Protein AF-A0A2W6E2W0-F1 (afdb_monomer_lite)

Structure (mmCIF, N/CA/C/O backbone):
data_AF-A0A2W6E2W0-F1
#
_entry.id   AF-A0A2W6E2W0-F1
#
loop_
_atom_site.group_PDB
_atom_site.id
_atom_site.type_symbol
_atom_site.label_atom_id
_atom_site.label_alt_id
_atom_site.label_comp_id
_atom_site.label_asym_id
_atom_site.label_entity_id
_atom_site.label_seq_id
_atom_site.pdbx_PDB_ins_code
_atom_site.Cartn_x
_atom_site.Cartn_y
_atom_site.Cartn_z
_atom_site.occupancy
_atom_site.B_iso_or_equiv
_atom_site.auth_seq_id
_atom_site.auth_comp_id
_atom_site.auth_asym_id
_atom_site.auth_atom_id
_atom_site.pdbx_PDB_model_num
ATOM 1 N N . MET A 1 1 ? -22.034 -3.670 -31.140 1.00 34.34 1 MET A N 1
ATOM 2 C CA . MET A 1 1 ? -21.123 -4.547 -30.373 1.00 34.34 1 MET A CA 1
ATOM 3 C C . MET A 1 1 ? -19.717 -3.999 -30.529 1.00 34.34 1 MET A C 1
ATOM 5 O O . MET A 1 1 ? -19.033 -4.323 -31.487 1.00 34.34 1 MET A O 1
ATOM 9 N N . THR A 1 2 ? -19.335 -3.063 -29.668 1.00 43.94 2 THR A N 1
ATOM 10 C CA . THR A 1 2 ? -18.014 -2.429 -29.678 1.00 43.94 2 THR A CA 1
ATOM 11 C C . THR A 1 2 ? -17.039 -3.358 -28.962 1.00 43.94 2 THR A C 1
ATOM 13 O O . THR A 1 2 ? -17.143 -3.563 -27.756 1.00 43.94 2 THR A O 1
ATOM 16 N N . SER A 1 3 ? -16.140 -3.979 -29.724 1.00 39.81 3 SER A N 1
ATOM 17 C CA . SER A 1 3 ? -15.031 -4.769 -29.188 1.00 39.81 3 SER A CA 1
ATOM 18 C C . SER A 1 3 ? -14.128 -3.851 -28.366 1.00 39.81 3 SER A C 1
ATOM 20 O O . SER A 1 3 ? -13.495 -2.956 -28.922 1.00 39.81 3 SER A O 1
ATOM 22 N N . ARG A 1 4 ? -14.086 -4.052 -27.047 1.00 46.56 4 ARG A N 1
ATOM 23 C CA . ARG A 1 4 ? -13.173 -3.347 -26.142 1.00 46.56 4 ARG A CA 1
ATOM 24 C C . ARG A 1 4 ? -11.736 -3.744 -26.501 1.00 46.56 4 ARG A C 1
ATOM 26 O O . ARG A 1 4 ? -11.443 -4.935 -26.577 1.00 46.56 4 ARG A O 1
ATOM 33 N N . ALA A 1 5 ? -10.868 -2.776 -26.799 1.00 52.22 5 ALA A N 1
ATOM 34 C CA . ALA A 1 5 ? -9.486 -3.056 -27.196 1.00 52.22 5 ALA A CA 1
ATOM 35 C C . ALA A 1 5 ? -8.720 -3.769 -26.054 1.00 52.22 5 ALA A C 1
ATOM 37 O O . ALA A 1 5 ? -9.003 -3.499 -24.884 1.00 52.22 5 ALA A O 1
ATOM 38 N N . PRO A 1 6 ? -7.732 -4.637 -26.349 1.00 51.31 6 PRO A N 1
ATOM 39 C CA . PRO A 1 6 ? -6.983 -5.389 -25.332 1.00 51.31 6 PRO A CA 1
ATOM 40 C C . PRO A 1 6 ? -6.359 -4.511 -24.236 1.00 51.31 6 PRO A C 1
ATOM 42 O O . PRO A 1 6 ? -6.295 -4.912 -23.077 1.00 51.31 6 PRO A O 1
ATOM 45 N N . THR A 1 7 ? -5.952 -3.288 -24.579 1.00 55.28 7 THR A N 1
ATOM 46 C CA . THR A 1 7 ? -5.357 -2.325 -23.642 1.00 55.28 7 THR A CA 1
ATOM 47 C C . THR A 1 7 ? -6.369 -1.739 -22.661 1.00 55.28 7 THR A C 1
ATOM 49 O O . THR A 1 7 ? -6.034 -1.527 -21.504 1.00 55.28 7 THR A O 1
ATOM 52 N N . ASP A 1 8 ? -7.617 -1.532 -23.080 1.00 58.97 8 ASP A N 1
ATOM 53 C CA . ASP A 1 8 ? -8.687 -1.053 -22.195 1.00 58.97 8 ASP A CA 1
ATOM 54 C C . ASP A 1 8 ? -9.107 -2.155 -21.199 1.00 58.97 8 ASP A C 1
ATOM 56 O O . ASP A 1 8 ? -9.420 -1.898 -20.037 1.00 58.97 8 ASP A O 1
ATOM 60 N N . VAL A 1 9 ? -9.008 -3.421 -21.615 1.00 64.56 9 VAL A N 1
ATOM 61 C CA . VAL A 1 9 ? -9.165 -4.568 -20.709 1.00 64.56 9 VAL A CA 1
ATOM 62 C C . VAL A 1 9 ? -8.002 -4.652 -19.716 1.00 64.56 9 VAL A C 1
ATOM 64 O O . VAL A 1 9 ? -8.241 -4.857 -18.531 1.00 64.56 9 VAL A O 1
ATOM 67 N N . ALA A 1 10 ? -6.758 -4.467 -20.166 1.00 52.50 10 ALA A N 1
ATOM 68 C CA . ALA A 1 10 ? -5.581 -4.494 -19.296 1.00 52.50 10 ALA A CA 1
ATOM 69 C C . ALA A 1 10 ? -5.562 -3.330 -18.292 1.00 52.50 10 ALA A C 1
ATOM 71 O O . ALA A 1 10 ? -5.254 -3.544 -17.122 1.00 52.50 10 ALA A O 1
ATOM 72 N N . ALA A 1 11 ? -5.942 -2.124 -18.724 1.00 58.97 11 ALA A N 1
ATOM 73 C CA . ALA A 1 11 ? -6.078 -0.963 -17.851 1.00 58.97 11 ALA A CA 1
ATOM 74 C C . ALA A 1 11 ? -7.135 -1.226 -16.775 1.00 58.97 11 ALA A C 1
ATOM 76 O O . ALA A 1 11 ? -6.812 -1.199 -15.593 1.00 58.97 11 ALA A O 1
ATOM 77 N N . ALA A 1 12 ? -8.353 -1.612 -17.165 1.00 66.50 12 ALA A N 1
ATOM 78 C CA . ALA A 1 12 ? -9.411 -1.934 -16.209 1.00 66.50 12 ALA A CA 1
ATOM 79 C C . ALA A 1 12 ? -9.056 -3.110 -15.285 1.00 66.50 12 ALA A C 1
ATOM 81 O O . ALA A 1 12 ? -9.444 -3.118 -14.119 1.00 66.50 12 ALA A O 1
ATOM 82 N N . ALA A 1 13 ? -8.300 -4.095 -15.777 1.00 57.34 13 ALA A N 1
ATOM 83 C CA . ALA A 1 13 ? -7.774 -5.175 -14.949 1.00 57.34 13 ALA A CA 1
ATOM 84 C C . ALA A 1 13 ? -6.744 -4.663 -13.931 1.00 57.34 13 ALA A C 1
ATOM 86 O O . ALA A 1 13 ? -6.775 -5.093 -12.781 1.00 57.34 13 ALA A O 1
ATOM 87 N N . GLY A 1 14 ? -5.873 -3.728 -14.319 1.00 64.06 14 GLY A N 1
ATOM 88 C CA . GLY A 1 14 ? -4.930 -3.063 -13.419 1.00 64.06 14 GLY A CA 1
ATOM 89 C C . GLY A 1 14 ? -5.631 -2.225 -12.347 1.00 64.06 14 GLY A C 1
ATOM 90 O O . GLY A 1 14 ? -5.299 -2.336 -11.168 1.00 64.06 14 GLY A O 1
ATOM 91 N N . GLU A 1 15 ? -6.654 -1.456 -12.726 1.00 73.94 15 GLU A N 1
ATOM 92 C CA . GLU A 1 15 ? -7.505 -0.708 -11.789 1.00 73.94 15 GLU A CA 1
ATOM 93 C C . GLU A 1 15 ? -8.189 -1.652 -10.795 1.00 73.94 15 GLU A C 1
ATOM 95 O O . GLU A 1 15 ? -8.151 -1.436 -9.581 1.00 73.94 15 GLU A O 1
ATOM 100 N N . ALA A 1 16 ? -8.764 -2.747 -11.302 1.00 77.31 16 ALA A N 1
ATOM 101 C CA . ALA A 1 16 ? -9.408 -3.768 -10.487 1.00 77.31 16 ALA A CA 1
ATOM 102 C C . ALA A 1 16 ? -8.417 -4.478 -9.549 1.00 77.31 16 ALA A C 1
ATOM 104 O O . ALA A 1 16 ? -8.760 -4.743 -8.395 1.00 77.31 16 ALA A O 1
ATOM 105 N N . ALA A 1 17 ? -7.193 -4.750 -10.012 1.00 86.38 17 ALA A N 1
ATOM 106 C CA . ALA A 1 17 ? -6.138 -5.355 -9.206 1.00 86.38 17 ALA A CA 1
ATOM 107 C C . ALA A 1 17 ? -5.722 -4.432 -8.058 1.00 86.38 17 ALA A C 1
ATOM 109 O O . ALA A 1 17 ? -5.721 -4.869 -6.908 1.00 86.38 17 ALA A O 1
ATOM 110 N N . LEU A 1 18 ? -5.460 -3.149 -8.336 1.00 87.31 18 LEU A N 1
ATOM 111 C CA . LEU A 1 18 ? -5.096 -2.189 -7.297 1.00 87.31 18 LEU A CA 1
ATOM 112 C C . LEU A 1 18 ? -6.210 -2.026 -6.259 1.00 87.31 18 LEU A C 1
ATOM 114 O O . LEU A 1 18 ? -5.964 -2.076 -5.052 1.00 87.31 18 LEU A O 1
ATOM 118 N N . VAL A 1 19 ? -7.445 -1.827 -6.721 1.00 91.94 19 VAL A N 1
ATOM 119 C CA . VAL A 1 19 ? -8.609 -1.711 -5.835 1.00 91.94 19 VAL A CA 1
ATOM 120 C C . VAL A 1 19 ? -8.724 -2.956 -4.953 1.00 91.94 19 VAL A C 1
ATOM 122 O O . VAL A 1 19 ? -8.883 -2.830 -3.737 1.00 91.94 19 VAL A O 1
ATOM 125 N N . GLY A 1 20 ? -8.563 -4.150 -5.531 1.00 93.69 20 GLY A N 1
ATOM 126 C CA . GLY A 1 20 ? -8.540 -5.413 -4.796 1.00 93.69 20 GLY A CA 1
ATOM 127 C C . GLY A 1 20 ? -7.432 -5.472 -3.742 1.00 93.69 20 GLY A C 1
ATOM 128 O O . GLY A 1 20 ? -7.712 -5.779 -2.584 1.00 93.69 20 GLY A O 1
ATOM 129 N N . GLN A 1 21 ? -6.199 -5.110 -4.103 1.00 96.25 21 GLN A N 1
ATOM 130 C CA . GLN A 1 21 ? -5.046 -5.078 -3.197 1.00 96.25 21 GLN A CA 1
ATOM 131 C C . GLN A 1 21 ? -5.263 -4.126 -2.018 1.00 96.25 21 GLN A C 1
ATOM 133 O O . GLN A 1 21 ? -4.999 -4.483 -0.870 1.00 96.25 21 GLN A O 1
ATOM 138 N N . VAL A 1 22 ? -5.781 -2.923 -2.270 1.00 96.00 22 VAL A N 1
ATOM 139 C CA . VAL A 1 22 ? -6.057 -1.941 -1.215 1.00 96.00 22 VAL A CA 1
ATOM 140 C C . VAL A 1 22 ? -7.162 -2.432 -0.279 1.00 96.00 22 VAL A C 1
ATOM 142 O O . VAL A 1 22 ? -7.016 -2.332 0.941 1.00 96.00 22 VAL A O 1
ATOM 145 N N . VAL A 1 23 ? -8.250 -2.998 -0.809 1.00 96.00 23 VAL A N 1
ATOM 146 C CA . VAL A 1 23 ? -9.330 -3.570 0.015 1.00 96.00 23 VAL A CA 1
ATOM 147 C C . VAL A 1 23 ? -8.804 -4.717 0.877 1.00 96.00 23 VAL A C 1
ATOM 149 O O . VAL A 1 23 ? -9.052 -4.745 2.086 1.00 96.00 23 VAL A O 1
ATOM 152 N N . GLU A 1 24 ? -8.050 -5.639 0.281 1.00 97.44 24 GLU A N 1
ATOM 153 C CA . GLU A 1 24 ? -7.440 -6.780 0.966 1.00 97.44 24 GLU A CA 1
ATOM 154 C C . GLU A 1 24 ? -6.481 -6.317 2.072 1.00 97.44 24 GLU A C 1
ATOM 156 O O . GLU A 1 24 ? -6.530 -6.821 3.197 1.00 97.44 24 GLU A O 1
ATOM 161 N N . PHE A 1 25 ? -5.671 -5.292 1.796 1.00 98.06 25 PHE A N 1
ATOM 162 C CA . PHE A 1 25 ? -4.786 -4.672 2.775 1.00 98.06 25 PHE A CA 1
ATOM 163 C C . PHE A 1 25 ? -5.562 -4.073 3.954 1.00 98.06 25 PHE A C 1
ATOM 165 O O . PHE A 1 25 ? -5.258 -4.379 5.108 1.00 98.06 25 PHE A O 1
ATOM 172 N N . VAL A 1 26 ? -6.591 -3.258 3.701 1.00 97.31 26 VAL A N 1
ATOM 173 C CA . VAL A 1 26 ? -7.387 -2.630 4.772 1.00 97.31 26 VAL A CA 1
ATOM 174 C C . VAL A 1 26 ? -8.111 -3.689 5.611 1.00 97.31 26 VAL A C 1
ATOM 176 O O . VAL A 1 26 ? -8.143 -3.584 6.839 1.00 97.31 26 VAL A O 1
ATOM 179 N N . ARG A 1 27 ? -8.619 -4.756 4.982 1.00 96.00 27 ARG A N 1
ATOM 180 C CA . ARG A 1 27 ? -9.199 -5.914 5.683 1.00 96.00 27 ARG A CA 1
ATOM 181 C C . ARG A 1 27 ? -8.165 -6.639 6.537 1.00 96.00 27 ARG A C 1
ATOM 183 O O . ARG A 1 27 ? -8.454 -6.976 7.683 1.00 96.00 27 ARG A O 1
ATOM 190 N N . TRP A 1 28 ? -6.953 -6.842 6.023 1.00 97.50 28 TRP A N 1
ATOM 191 C CA . TRP A 1 28 ? -5.858 -7.432 6.789 1.00 97.50 28 TRP A CA 1
ATOM 192 C C . TRP A 1 28 ? -5.480 -6.581 8.007 1.00 97.50 28 TRP A C 1
ATOM 194 O O . TRP A 1 28 ? -5.177 -7.142 9.067 1.00 97.50 28 TRP A O 1
ATOM 204 N N . VAL A 1 29 ? -5.521 -5.247 7.904 1.00 97.50 29 VAL A N 1
ATOM 205 C CA . VAL A 1 29 ? -5.264 -4.360 9.050 1.00 97.50 29 VAL A CA 1
ATOM 206 C C . VAL A 1 29 ? -6.247 -4.646 10.194 1.00 97.50 29 VAL A C 1
ATOM 208 O O . VAL A 1 29 ? -5.823 -4.659 11.353 1.00 97.50 29 VAL A O 1
ATOM 211 N N . GLY A 1 30 ? -7.514 -4.942 9.885 1.00 94.81 30 GLY A N 1
ATOM 212 C CA . GLY A 1 30 ? -8.534 -5.310 10.873 1.00 94.81 30 GLY A CA 1
ATOM 213 C C . GLY A 1 30 ? -8.669 -4.251 11.970 1.00 94.81 30 GLY A C 1
ATOM 214 O O . GLY A 1 30 ? -8.662 -3.056 11.688 1.00 94.81 30 GLY A O 1
ATOM 215 N N . ASP A 1 31 ? -8.700 -4.663 13.239 1.00 93.12 31 ASP A N 1
ATOM 216 C CA . ASP A 1 31 ? -8.774 -3.738 14.388 1.00 93.12 31 ASP A CA 1
ATOM 217 C C . ASP A 1 31 ? -7.481 -2.941 14.645 1.00 93.12 31 ASP A C 1
ATOM 219 O O . ASP A 1 31 ? -7.420 -2.066 15.514 1.00 93.12 31 ASP A O 1
ATOM 223 N N . GLY A 1 32 ? -6.429 -3.224 13.878 1.00 95.75 32 GLY A N 1
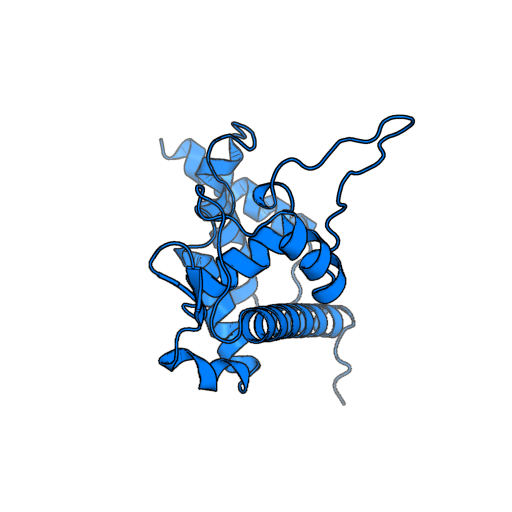ATOM 224 C CA . GLY A 1 32 ? -5.204 -2.453 13.843 1.00 95.75 32 GLY A CA 1
ATOM 225 C C . GLY A 1 32 ? -3.950 -3.273 14.106 1.00 95.75 32 GLY A C 1
ATOM 226 O O . GLY A 1 32 ? -3.882 -4.116 15.006 1.00 95.75 32 GLY A O 1
ATOM 227 N N . ARG A 1 33 ? -2.892 -2.944 13.373 1.00 97.50 33 ARG A N 1
ATOM 228 C CA . ARG A 1 33 ? -1.615 -3.662 13.361 1.00 97.50 33 ARG A CA 1
ATOM 229 C C . ARG A 1 33 ? -0.528 -2.852 14.040 1.00 97.50 33 ARG A C 1
ATOM 231 O O . ARG A 1 33 ? -0.491 -1.629 13.935 1.00 97.50 33 ARG A O 1
ATOM 238 N N . LYS A 1 34 ? 0.351 -3.531 14.771 1.00 96.94 34 LYS A N 1
ATOM 239 C CA . LYS A 1 34 ? 1.507 -2.887 15.399 1.00 96.94 34 LYS A CA 1
ATOM 240 C C . LYS A 1 34 ? 2.511 -2.496 14.314 1.00 96.94 34 LYS A C 1
ATOM 242 O O . LYS A 1 34 ? 2.798 -3.294 13.431 1.00 96.94 34 LYS A O 1
ATOM 247 N N . LEU A 1 35 ? 3.056 -1.290 14.406 1.00 97.12 35 LEU A N 1
ATOM 248 C CA . LEU A 1 35 ? 4.174 -0.855 13.576 1.00 97.12 35 LEU A CA 1
ATOM 249 C C . LEU A 1 35 ? 5.490 -0.988 14.347 1.00 97.12 35 LEU A C 1
ATOM 251 O O . LEU A 1 35 ? 5.523 -1.100 15.577 1.00 97.12 35 LEU A O 1
ATOM 255 N N . THR A 1 36 ? 6.593 -0.971 13.610 1.00 95.25 36 THR A N 1
ATOM 256 C CA . THR A 1 36 ? 7.929 -0.835 14.191 1.00 95.25 36 THR A CA 1
ATOM 257 C C . THR A 1 36 ? 8.103 0.547 14.834 1.00 95.25 36 THR A C 1
ATOM 259 O O . THR A 1 36 ? 7.294 1.455 14.637 1.00 95.25 36 THR A O 1
ATOM 262 N N . GLN A 1 37 ? 9.196 0.743 15.576 1.00 89.94 37 GLN A N 1
ATOM 263 C CA . GLN A 1 37 ? 9.535 2.053 16.156 1.00 89.94 37 GLN A CA 1
ATOM 264 C C . GLN A 1 37 ? 9.693 3.152 15.092 1.00 89.94 37 GLN A C 1
ATOM 266 O O . GLN A 1 37 ? 9.414 4.313 15.365 1.00 89.94 37 GLN A O 1
ATOM 271 N N . LYS A 1 38 ? 10.083 2.778 13.866 1.00 88.75 38 LYS A N 1
ATOM 272 C CA . LYS A 1 38 ? 10.190 3.679 12.709 1.00 88.75 38 LYS A CA 1
ATOM 273 C C . LYS A 1 38 ? 8.869 3.834 11.939 1.00 88.75 38 LYS A C 1
ATOM 275 O O . LYS A 1 38 ? 8.882 4.283 10.802 1.00 88.75 38 LYS A O 1
ATOM 280 N N . ALA A 1 39 ? 7.742 3.426 12.527 1.00 88.81 39 ALA A N 1
ATOM 281 C CA . ALA A 1 39 ? 6.408 3.471 11.922 1.00 88.81 39 ALA A CA 1
ATOM 282 C C . ALA A 1 39 ? 6.255 2.680 10.600 1.00 88.81 39 ALA A C 1
ATOM 284 O O . ALA A 1 39 ? 5.355 2.961 9.811 1.00 88.81 39 ALA A O 1
ATOM 285 N N . ALA A 1 40 ? 7.088 1.658 10.384 1.00 92.00 40 ALA A N 1
ATOM 286 C CA . ALA A 1 40 ? 6.990 0.744 9.241 1.00 92.00 40 ALA A CA 1
ATOM 287 C C . ALA A 1 40 ? 6.248 -0.550 9.614 1.00 92.00 40 ALA A C 1
ATOM 289 O O . ALA A 1 40 ? 6.216 -0.928 10.790 1.00 92.00 40 ALA A O 1
ATOM 290 N N . ILE A 1 41 ? 5.692 -1.258 8.625 1.00 96.19 41 ILE A N 1
ATOM 291 C CA . ILE A 1 41 ? 5.154 -2.615 8.819 1.00 96.19 41 ILE A CA 1
ATOM 292 C C . ILE A 1 41 ? 6.288 -3.538 9.289 1.00 96.19 41 ILE A C 1
ATOM 294 O O . ILE A 1 41 ? 7.444 -3.362 8.898 1.00 96.19 41 ILE A O 1
ATOM 298 N N . THR A 1 42 ? 5.998 -4.494 10.172 1.00 96.50 42 THR A N 1
ATOM 299 C CA . THR A 1 42 ? 7.025 -5.442 10.626 1.00 96.50 42 THR A CA 1
ATOM 300 C C . THR A 1 42 ? 7.496 -6.314 9.458 1.00 96.50 42 THR A C 1
ATOM 302 O O . THR A 1 42 ? 6.717 -6.607 8.560 1.00 96.50 42 THR A O 1
ATOM 305 N N . LEU A 1 43 ? 8.758 -6.759 9.441 1.00 96.06 43 LEU A N 1
ATOM 306 C CA . LEU A 1 43 ? 9.241 -7.599 8.333 1.00 96.06 43 LEU A CA 1
ATOM 307 C C . LEU A 1 43 ? 8.494 -8.947 8.254 1.00 96.06 43 LEU A C 1
ATOM 309 O O . LEU A 1 43 ? 8.310 -9.490 7.170 1.00 96.06 43 LEU A O 1
ATOM 313 N N . ALA A 1 44 ? 8.021 -9.456 9.397 1.00 96.25 44 ALA A N 1
ATOM 314 C CA . ALA A 1 44 ? 7.185 -10.653 9.457 1.00 96.25 44 ALA A CA 1
ATOM 315 C C . ALA A 1 44 ? 5.825 -10.434 8.775 1.00 96.25 44 ALA A C 1
ATOM 317 O O . ALA A 1 44 ? 5.435 -11.226 7.923 1.00 96.25 44 ALA A O 1
ATOM 318 N N . ASP A 1 45 ? 5.140 -9.334 9.098 1.00 97.19 45 ASP A N 1
ATOM 319 C CA . ASP A 1 45 ? 3.881 -8.970 8.441 1.00 97.19 45 ASP A CA 1
ATOM 320 C C . ASP A 1 45 ? 4.090 -8.653 6.954 1.00 97.19 45 ASP A C 1
ATOM 322 O O . ASP A 1 45 ? 3.261 -9.011 6.125 1.00 97.19 45 ASP A O 1
ATOM 326 N N . ALA A 1 46 ? 5.208 -8.011 6.606 1.00 96.69 46 ALA A N 1
ATOM 327 C CA . ALA A 1 46 ? 5.526 -7.648 5.233 1.00 96.69 46 ALA A CA 1
ATOM 328 C C . ALA A 1 46 ? 5.689 -8.881 4.336 1.00 96.69 46 ALA A C 1
ATOM 330 O O . ALA A 1 46 ? 5.106 -8.915 3.262 1.00 96.69 46 ALA A O 1
ATOM 331 N N . ARG A 1 47 ? 6.385 -9.924 4.812 1.00 96.00 47 ARG A N 1
ATOM 332 C CA . ARG A 1 47 ? 6.496 -11.215 4.108 1.00 96.00 47 ARG A CA 1
ATOM 333 C C . ARG A 1 47 ? 5.130 -11.821 3.792 1.00 96.00 47 ARG A C 1
ATOM 335 O O . ARG A 1 47 ? 4.900 -12.250 2.674 1.00 96.00 47 ARG A O 1
ATOM 342 N N . VAL A 1 48 ? 4.209 -11.799 4.756 1.00 96.50 48 VAL A N 1
ATOM 343 C CA . VAL A 1 48 ? 2.839 -12.297 4.550 1.00 96.50 48 VAL A CA 1
ATOM 344 C C . VAL A 1 48 ? 2.072 -11.430 3.550 1.00 96.50 48 VAL A C 1
ATOM 346 O O . VAL A 1 48 ? 1.307 -11.945 2.739 1.00 96.50 48 VAL A O 1
ATOM 349 N N . LEU A 1 49 ? 2.239 -10.110 3.624 1.00 97.31 49 LEU A N 1
ATOM 350 C CA . LEU A 1 49 ? 1.519 -9.170 2.771 1.00 97.31 49 LEU A CA 1
ATOM 351 C C . LEU A 1 49 ? 1.982 -9.192 1.317 1.00 97.31 49 LEU A C 1
ATOM 353 O O . LEU A 1 49 ?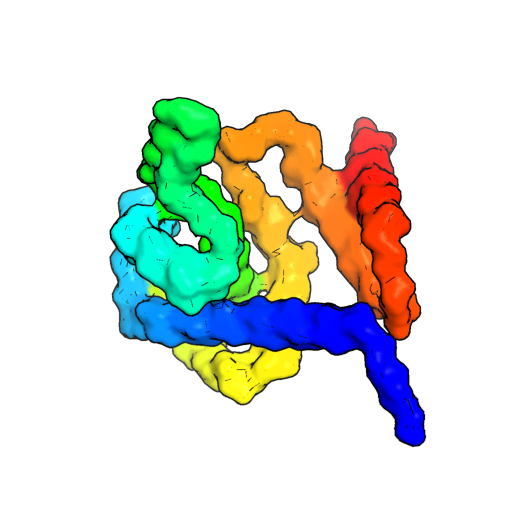 1.135 -9.037 0.447 1.00 97.31 49 LEU A O 1
ATOM 357 N N . VAL A 1 50 ? 3.273 -9.391 1.050 1.00 96.50 50 VAL A N 1
ATOM 358 C CA . VAL A 1 50 ? 3.806 -9.488 -0.319 1.00 96.50 50 VAL A CA 1
ATOM 359 C C . VAL A 1 50 ? 3.087 -10.587 -1.097 1.00 96.50 50 VAL A C 1
ATOM 361 O O . VAL A 1 50 ? 2.525 -10.317 -2.158 1.00 96.50 50 VAL A O 1
ATOM 364 N N . ASP A 1 51 ? 3.010 -11.786 -0.519 1.00 94.25 51 ASP A N 1
ATOM 365 C CA . ASP A 1 51 ? 2.330 -12.922 -1.144 1.00 94.25 51 ASP A CA 1
ATOM 366 C C . ASP A 1 51 ? 0.819 -12.690 -1.222 1.00 94.25 51 ASP A C 1
ATOM 368 O O . ASP A 1 51 ? 0.194 -12.897 -2.260 1.00 94.25 51 ASP A O 1
ATOM 372 N N . ARG A 1 52 ? 0.216 -12.222 -0.122 1.00 96.31 52 ARG A N 1
ATOM 373 C CA . ARG A 1 52 ? -1.238 -12.044 -0.024 1.00 96.31 52 ARG A CA 1
ATOM 374 C C . ARG A 1 52 ? -1.780 -10.996 -0.991 1.00 96.31 52 ARG A C 1
ATOM 376 O O . ARG A 1 52 ? -2.883 -11.156 -1.501 1.00 96.31 52 ARG A O 1
ATOM 383 N N . LEU A 1 53 ? -1.042 -9.909 -1.185 1.00 95.31 53 LEU A N 1
ATOM 384 C CA . LEU A 1 53 ? -1.427 -8.821 -2.079 1.00 95.31 53 LEU A CA 1
ATOM 385 C C . LEU A 1 53 ? -0.874 -9.029 -3.495 1.00 95.31 53 LEU A C 1
ATOM 387 O O . LEU A 1 53 ? -1.268 -8.305 -4.404 1.00 95.31 53 LEU A O 1
ATOM 391 N N . GLY A 1 54 ? 0.035 -9.986 -3.699 1.00 92.44 54 GLY A N 1
ATOM 392 C CA . GLY A 1 54 ? 0.700 -10.194 -4.982 1.00 92.44 54 GLY A CA 1
ATOM 393 C C . GLY A 1 54 ? 1.441 -8.941 -5.448 1.00 92.44 54 GLY A C 1
ATOM 394 O O . GLY A 1 54 ? 1.283 -8.530 -6.594 1.00 92.44 54 GLY A O 1
ATOM 395 N N . THR A 1 55 ? 2.198 -8.290 -4.558 1.00 89.19 55 THR A N 1
ATOM 396 C CA . THR A 1 55 ? 2.888 -7.026 -4.888 1.00 89.19 55 THR A CA 1
ATOM 397 C C . THR A 1 55 ? 4.096 -7.213 -5.801 1.00 89.19 55 THR A C 1
ATOM 399 O O . THR A 1 55 ? 4.604 -6.234 -6.340 1.00 89.19 55 THR A O 1
ATOM 402 N N . GLY A 1 56 ? 4.554 -8.457 -5.976 1.00 88.19 56 GLY A N 1
ATOM 403 C CA . GLY A 1 56 ? 5.715 -8.793 -6.800 1.00 88.19 56 GLY A CA 1
ATOM 404 C C . GLY A 1 56 ? 7.057 -8.420 -6.168 1.00 88.19 56 GLY A C 1
ATOM 405 O O . GLY A 1 56 ? 8.084 -8.563 -6.823 1.00 88.19 56 GLY A O 1
ATOM 406 N N . ASP A 1 57 ? 7.070 -7.949 -4.917 1.00 88.44 57 ASP A N 1
ATOM 407 C CA . ASP A 1 57 ? 8.320 -7.706 -4.206 1.00 88.44 57 ASP A CA 1
ATOM 408 C C . ASP A 1 57 ? 9.025 -9.031 -3.895 1.00 88.44 57 ASP A C 1
ATOM 410 O O . ASP A 1 57 ? 8.408 -9.989 -3.432 1.00 88.44 57 ASP A O 1
ATOM 414 N N . GLU A 1 58 ? 10.341 -9.073 -4.067 1.00 89.69 58 GLU A N 1
ATOM 415 C CA . GLU A 1 58 ? 11.147 -10.203 -3.614 1.00 89.69 58 GLU A CA 1
ATOM 416 C C . GLU A 1 58 ? 11.719 -9.919 -2.226 1.00 89.69 58 GLU A C 1
ATOM 418 O O . GLU A 1 58 ? 12.434 -8.936 -2.008 1.00 89.69 58 GLU A O 1
ATOM 423 N N . VAL A 1 59 ? 11.426 -10.802 -1.270 1.00 89.75 59 VAL A N 1
ATOM 424 C CA . VAL A 1 59 ? 12.050 -10.757 0.055 1.00 89.75 59 VAL A CA 1
ATOM 425 C C . VAL A 1 59 ? 13.317 -11.597 0.037 1.00 89.75 59 VAL A C 1
ATOM 427 O O . VAL A 1 59 ? 13.284 -12.773 -0.310 1.00 89.75 59 VAL A O 1
ATOM 430 N N . ASP A 1 60 ? 14.418 -11.001 0.488 1.00 91.75 60 ASP A N 1
ATOM 431 C CA . ASP A 1 60 ? 15.754 -11.589 0.457 1.00 91.75 60 ASP A CA 1
ATOM 432 C C . ASP A 1 60 ? 16.186 -12.047 -0.960 1.00 91.75 60 ASP A C 1
ATOM 434 O O . ASP A 1 60 ? 16.519 -13.223 -1.141 1.00 91.75 60 ASP A O 1
ATOM 438 N N . PRO A 1 61 ? 16.192 -11.158 -1.977 1.00 88.44 61 PRO A N 1
ATOM 439 C CA . PRO A 1 61 ? 16.443 -11.552 -3.362 1.00 88.44 61 PRO A CA 1
ATOM 440 C C . PRO A 1 61 ? 17.821 -12.196 -3.541 1.00 88.44 61 PRO A C 1
ATOM 442 O O . PRO A 1 61 ? 18.833 -11.758 -2.972 1.00 88.44 61 PRO A O 1
ATOM 445 N N . ALA A 1 62 ? 17.862 -13.241 -4.366 1.00 89.88 62 ALA A N 1
ATOM 446 C CA . ALA A 1 62 ? 19.088 -13.917 -4.764 1.00 89.88 62 ALA A CA 1
ATOM 447 C C . ALA A 1 62 ? 19.583 -13.334 -6.092 1.00 89.88 62 ALA A C 1
ATOM 449 O O . ALA A 1 62 ? 18.991 -13.559 -7.144 1.00 89.88 62 ALA A O 1
ATOM 450 N N . ILE A 1 63 ? 20.692 -12.598 -6.052 1.00 83.31 63 ILE A N 1
ATOM 451 C CA . ILE A 1 63 ? 21.322 -12.027 -7.245 1.00 83.31 63 ILE A CA 1
ATOM 452 C C . ILE A 1 63 ? 22.633 -12.779 -7.472 1.00 83.31 63 ILE A C 1
ATOM 454 O O . ILE A 1 63 ? 23.607 -12.631 -6.723 1.00 83.31 63 ILE A O 1
ATOM 458 N N . GLY A 1 64 ? 22.636 -13.642 -8.489 1.00 90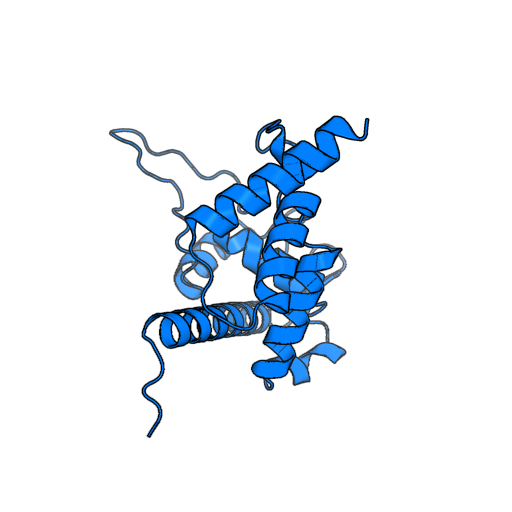.25 64 GLY A N 1
ATOM 459 C CA . GLY A 1 64 ? 23.714 -14.601 -8.718 1.00 90.25 64 GLY A CA 1
ATOM 460 C C . GLY A 1 64 ? 23.851 -15.574 -7.543 1.00 90.25 64 GLY A C 1
ATOM 461 O O . GLY A 1 64 ? 22.880 -16.190 -7.120 1.00 90.25 64 GLY A O 1
ATOM 462 N N . ALA A 1 65 ? 25.059 -15.701 -6.989 1.00 91.50 65 ALA A N 1
ATOM 463 C CA . ALA A 1 65 ? 25.335 -16.602 -5.863 1.00 91.50 65 ALA A CA 1
ATOM 464 C C . ALA A 1 65 ? 25.053 -15.986 -4.476 1.00 91.50 65 ALA A C 1
ATOM 466 O O . ALA A 1 65 ? 25.361 -16.602 -3.454 1.00 91.50 65 ALA A O 1
ATOM 467 N N . ARG A 1 66 ? 24.532 -14.752 -4.409 1.00 92.12 66 ARG A N 1
ATOM 468 C CA . ARG A 1 66 ? 24.391 -14.002 -3.156 1.00 92.12 66 ARG A CA 1
ATOM 469 C C . ARG A 1 66 ? 22.936 -13.678 -2.849 1.00 92.12 66 ARG A C 1
ATOM 471 O O . ARG A 1 66 ? 22.233 -13.115 -3.677 1.00 92.12 66 ARG A O 1
ATOM 478 N N . VAL A 1 67 ? 22.543 -13.944 -1.606 1.00 92.69 67 VAL A N 1
ATOM 479 C CA . VAL A 1 67 ? 21.257 -13.527 -1.037 1.00 92.69 67 VAL A CA 1
ATOM 480 C C . VAL A 1 67 ? 21.417 -12.174 -0.346 1.00 92.69 67 VAL A C 1
ATOM 482 O O . VAL A 1 67 ? 22.282 -12.000 0.523 1.00 92.69 67 VAL A O 1
ATOM 485 N N . PHE A 1 68 ? 20.585 -11.210 -0.723 1.00 86.94 68 PHE A N 1
ATOM 486 C CA . PHE A 1 68 ? 20.576 -9.863 -0.164 1.00 86.94 68 PHE A CA 1
ATOM 487 C C . PHE A 1 68 ? 19.456 -9.742 0.855 1.00 86.94 68 PHE A C 1
ATOM 489 O O . PHE A 1 68 ? 18.309 -9.563 0.486 1.00 86.94 68 PHE A O 1
ATOM 496 N N . LYS A 1 69 ? 19.785 -9.830 2.149 1.00 92.25 69 LYS A N 1
ATOM 497 C CA . LYS A 1 69 ? 18.761 -9.769 3.199 1.00 92.25 69 LYS A CA 1
ATOM 498 C C . LYS A 1 69 ? 18.012 -8.433 3.202 1.00 92.25 69 LYS A C 1
ATOM 500 O O . LYS A 1 69 ? 18.645 -7.400 3.436 1.00 92.25 69 LYS A O 1
ATOM 505 N N . THR A 1 70 ? 16.691 -8.479 3.064 1.00 91.56 70 THR A N 1
ATOM 506 C CA . THR A 1 70 ? 15.774 -7.352 3.254 1.00 91.56 70 THR A CA 1
ATOM 507 C C . THR A 1 70 ? 15.792 -6.946 4.724 1.00 91.56 70 THR A C 1
ATOM 509 O O . THR A 1 70 ? 15.467 -7.742 5.611 1.00 91.56 70 THR A O 1
ATOM 512 N N . ARG A 1 71 ? 16.193 -5.708 5.025 1.00 89.25 71 ARG A N 1
ATOM 513 C CA . ARG A 1 71 ? 16.359 -5.255 6.423 1.00 89.25 71 ARG A CA 1
ATOM 514 C C . ARG A 1 71 ? 15.116 -4.567 6.966 1.00 89.25 71 ARG A C 1
ATOM 516 O O . ARG A 1 71 ? 14.949 -4.469 8.183 1.00 89.25 71 ARG A O 1
ATOM 523 N N . SER A 1 72 ? 14.254 -4.084 6.084 1.00 90.75 72 SER A N 1
ATOM 524 C CA . SER A 1 72 ? 13.049 -3.346 6.431 1.00 90.75 72 SER A CA 1
ATOM 525 C C . SER A 1 72 ? 11.973 -3.519 5.366 1.00 90.75 72 SER A C 1
ATOM 527 O O . SER A 1 72 ? 12.271 -3.622 4.183 1.00 90.75 72 SER A O 1
ATOM 529 N N . SER A 1 73 ? 10.706 -3.470 5.777 1.00 92.62 73 SER A N 1
ATOM 530 C CA . SER A 1 73 ? 9.563 -3.487 4.852 1.00 92.62 73 SER A CA 1
ATOM 531 C C . SER A 1 73 ? 9.516 -2.276 3.921 1.00 92.62 73 SER A C 1
ATOM 533 O O . SER A 1 73 ? 8.897 -2.348 2.871 1.00 92.62 73 SER A O 1
ATOM 535 N N . VAL A 1 74 ? 10.200 -1.182 4.274 1.00 88.50 74 VAL A N 1
ATOM 536 C CA . VAL A 1 74 ? 10.328 0.002 3.406 1.00 88.50 74 VAL A CA 1
ATOM 537 C C . VAL A 1 74 ? 11.159 -0.273 2.151 1.00 88.50 74 VAL A C 1
ATOM 539 O O . VAL A 1 74 ? 11.174 0.559 1.257 1.00 88.50 74 VAL A O 1
ATOM 542 N N . GLU A 1 75 ? 11.877 -1.401 2.102 1.00 85.50 75 GLU A N 1
ATOM 543 C CA . GLU A 1 75 ? 12.619 -1.820 0.911 1.00 85.50 75 GLU A CA 1
ATOM 544 C C . GLU A 1 75 ? 11.737 -2.536 -0.124 1.00 85.50 75 GLU A C 1
ATOM 546 O O . GLU A 1 75 ? 12.172 -2.757 -1.249 1.00 85.50 75 GLU A O 1
ATOM 551 N N . LEU A 1 76 ? 10.503 -2.885 0.254 1.00 88.81 76 LEU A N 1
ATOM 552 C CA . LEU A 1 76 ? 9.523 -3.571 -0.584 1.00 88.81 76 LEU A CA 1
ATOM 553 C C . LEU A 1 76 ? 8.611 -2.507 -1.200 1.00 88.81 76 LEU A C 1
ATOM 555 O O . LEU A 1 76 ? 7.640 -2.067 -0.578 1.00 88.81 76 LEU A O 1
ATOM 559 N N . LEU A 1 77 ? 8.991 -2.017 -2.379 1.00 85.62 77 LEU A N 1
ATOM 560 C CA . LEU A 1 77 ? 8.346 -0.879 -3.032 1.00 85.62 77 LEU A CA 1
ATOM 561 C C . LEU A 1 77 ? 6.879 -1.143 -3.373 1.00 85.62 77 LEU A C 1
ATOM 563 O O . LEU A 1 77 ? 6.045 -0.267 -3.141 1.00 85.62 77 LEU A O 1
ATOM 567 N N . GLY A 1 78 ? 6.549 -2.327 -3.891 1.00 86.88 78 GLY A N 1
ATOM 568 C CA . GLY A 1 78 ? 5.177 -2.684 -4.249 1.00 86.88 78 GLY A CA 1
ATOM 569 C C . GLY A 1 78 ? 4.265 -2.644 -3.025 1.00 86.88 78 GLY A C 1
ATOM 570 O O . GLY A 1 78 ? 3.223 -1.988 -3.024 1.00 86.88 78 GLY A O 1
ATOM 571 N N . LEU A 1 79 ? 4.704 -3.254 -1.926 1.00 93.19 79 LEU A N 1
ATOM 572 C CA . LEU A 1 79 ? 4.017 -3.198 -0.641 1.00 93.19 79 LEU A CA 1
ATOM 573 C C . LEU A 1 79 ? 3.937 -1.771 -0.092 1.00 93.19 79 LEU A C 1
ATOM 575 O O . LEU A 1 79 ? 2.875 -1.349 0.372 1.00 93.19 79 LEU A O 1
ATOM 579 N N . GLY A 1 80 ? 5.034 -1.018 -0.152 1.00 89.81 80 GLY A N 1
ATOM 580 C CA . GLY A 1 80 ? 5.069 0.387 0.245 1.00 89.81 80 GLY A CA 1
ATOM 581 C C . GLY A 1 80 ? 4.016 1.215 -0.491 1.00 89.81 80 GLY A C 1
ATOM 582 O O . GLY A 1 80 ? 3.348 2.042 0.129 1.00 89.81 80 GLY A O 1
ATOM 583 N N . LEU A 1 81 ? 3.794 0.932 -1.778 1.00 87.06 81 LEU A N 1
ATOM 584 C CA . LEU A 1 81 ? 2.857 1.670 -2.623 1.00 87.06 81 LEU A CA 1
ATOM 585 C C . LEU A 1 81 ? 1.428 1.502 -2.123 1.00 87.06 81 LEU A C 1
ATOM 587 O O . LEU A 1 81 ? 0.725 2.489 -1.917 1.00 87.06 81 LEU A O 1
ATOM 591 N N . ILE A 1 82 ? 1.028 0.260 -1.845 1.00 93.12 82 ILE A N 1
ATOM 592 C CA . ILE A 1 82 ? -0.301 -0.052 -1.310 1.00 93.12 82 ILE A CA 1
ATOM 593 C C . ILE A 1 82 ? -0.518 0.619 0.050 1.00 93.12 82 ILE A C 1
ATOM 595 O O . ILE A 1 82 ? -1.580 1.196 0.303 1.00 93.12 82 ILE A O 1
ATOM 599 N N . VAL A 1 83 ? 0.493 0.587 0.923 1.00 93.00 83 VAL A N 1
ATOM 600 C CA . VAL A 1 83 ? 0.424 1.209 2.253 1.00 93.00 83 VAL A CA 1
ATOM 601 C C . VAL A 1 83 ? 0.241 2.721 2.146 1.00 93.00 83 VAL A C 1
ATOM 603 O O . VAL A 1 83 ? -0.616 3.285 2.835 1.00 93.00 83 VAL A O 1
ATOM 606 N N . GLU A 1 84 ? 1.030 3.386 1.305 1.00 89.56 84 GLU A N 1
ATOM 607 C CA . GLU A 1 84 ? 0.962 4.838 1.149 1.00 89.56 84 GLU A CA 1
ATOM 608 C C . GLU A 1 84 ? -0.303 5.281 0.413 1.00 89.56 84 GLU A C 1
ATOM 610 O O . GLU A 1 84 ? -0.909 6.269 0.824 1.00 89.56 84 GLU A O 1
ATOM 615 N N . TRP A 1 85 ? -0.801 4.516 -0.562 1.00 90.56 85 TRP A N 1
ATOM 616 C CA . TRP A 1 85 ? -2.116 4.762 -1.159 1.00 90.56 85 TRP A CA 1
ATOM 617 C C . TRP A 1 85 ? -3.235 4.688 -0.124 1.00 90.56 85 TRP A C 1
ATOM 619 O O . TRP A 1 85 ? -4.059 5.598 -0.028 1.00 90.56 85 TRP A O 1
ATOM 629 N N . ALA A 1 86 ? -3.243 3.647 0.710 1.00 93.94 86 ALA A N 1
ATOM 630 C CA . ALA A 1 86 ? -4.262 3.492 1.741 1.00 93.94 86 ALA A CA 1
ATOM 631 C C . ALA A 1 86 ? -4.221 4.630 2.779 1.00 93.94 86 ALA A C 1
ATOM 633 O O . ALA A 1 86 ? -5.269 5.072 3.260 1.00 93.94 86 ALA A O 1
ATOM 634 N N . LYS A 1 87 ? -3.029 5.135 3.125 1.00 92.19 87 LYS A N 1
ATOM 635 C CA . LYS A 1 87 ? -2.872 6.312 3.997 1.00 92.19 87 LYS A CA 1
ATOM 636 C C . LYS A 1 87 ? -3.320 7.598 3.302 1.00 92.19 87 LYS A C 1
ATOM 638 O O . LYS A 1 87 ? -4.063 8.378 3.897 1.00 92.19 87 LYS A O 1
ATOM 643 N N . ALA A 1 88 ? -2.892 7.822 2.061 1.00 88.38 88 ALA A N 1
ATOM 644 C CA . ALA A 1 88 ? -3.184 9.031 1.295 1.00 88.38 88 ALA A CA 1
ATOM 645 C C . ALA A 1 88 ? -4.683 9.164 0.986 1.00 88.38 88 ALA A C 1
ATOM 647 O O . ALA A 1 88 ? -5.236 10.258 1.105 1.00 88.38 88 ALA A O 1
ATOM 648 N N . ALA A 1 89 ? -5.359 8.053 0.690 1.00 89.88 89 ALA A N 1
ATOM 649 C CA . ALA A 1 89 ? -6.812 7.986 0.537 1.00 89.88 89 ALA A CA 1
ATOM 650 C C . ALA A 1 89 ? -7.573 8.029 1.880 1.00 89.88 89 ALA A C 1
ATOM 652 O O . ALA A 1 89 ? -8.802 8.050 1.902 1.00 89.88 89 ALA A O 1
ATOM 653 N N . GLY A 1 90 ? -6.870 8.062 3.018 1.00 92.88 90 GLY A N 1
ATOM 654 C CA . GLY A 1 90 ? -7.479 8.158 4.345 1.00 92.88 90 GLY A CA 1
ATOM 655 C C . GLY A 1 90 ? -8.228 6.898 4.780 1.00 92.88 90 GLY A C 1
ATOM 656 O O . GLY A 1 90 ? -9.110 6.989 5.631 1.00 92.88 90 GLY A O 1
ATOM 657 N N . LEU A 1 91 ? -7.890 5.736 4.217 1.00 95.81 91 LEU A N 1
ATOM 658 C CA . LEU A 1 91 ? -8.470 4.436 4.574 1.00 95.81 91 LEU A CA 1
ATOM 659 C C . LEU A 1 91 ? -7.873 3.899 5.876 1.00 95.81 91 LEU A C 1
ATOM 661 O O . LEU A 1 91 ? -8.557 3.256 6.673 1.00 95.81 91 LEU A O 1
ATOM 665 N N . VAL A 1 92 ? -6.594 4.193 6.109 1.00 96.62 92 VAL A N 1
ATOM 666 C CA . VAL A 1 92 ? -5.859 3.846 7.327 1.00 96.62 92 VAL A CA 1
ATOM 667 C C . VAL A 1 92 ? -5.115 5.058 7.870 1.00 96.62 92 VAL A C 1
ATOM 669 O O . VAL A 1 92 ? -4.813 6.011 7.155 1.00 96.62 92 VAL A O 1
ATOM 672 N N . ARG A 1 93 ? -4.788 5.022 9.159 1.00 95.75 93 ARG A N 1
ATOM 673 C CA . ARG A 1 93 ? -3.977 6.046 9.823 1.00 95.75 93 ARG A CA 1
ATOM 674 C C . ARG A 1 93 ? -3.109 5.442 10.914 1.00 95.75 93 ARG A C 1
ATOM 676 O O . ARG A 1 93 ? -3.419 4.378 11.446 1.00 95.75 93 ARG A O 1
ATOM 683 N N . VAL A 1 94 ? -2.047 6.150 11.283 1.00 96.00 94 VAL A N 1
ATOM 684 C CA . VAL A 1 94 ? -1.198 5.760 12.412 1.00 96.00 94 VAL A CA 1
ATOM 685 C C . VAL A 1 94 ? -1.717 6.406 13.696 1.00 96.00 94 VAL A C 1
ATOM 687 O O . VAL A 1 94 ? -1.860 7.622 13.777 1.00 96.00 94 VAL A O 1
ATOM 690 N N . VAL A 1 95 ? -1.989 5.594 14.717 1.00 95.56 95 VAL A N 1
ATOM 691 C CA . VAL A 1 95 ? -2.387 6.034 16.061 1.00 95.56 95 VAL A CA 1
ATOM 692 C C . VAL A 1 95 ? -1.553 5.274 17.082 1.00 95.56 95 VAL A C 1
ATOM 694 O O . VAL A 1 95 ? -1.610 4.048 17.138 1.00 95.56 95 VAL A O 1
ATOM 697 N N . ARG A 1 96 ? -0.775 5.994 17.903 1.00 94.00 96 ARG A N 1
ATOM 698 C CA . ARG A 1 96 ? 0.048 5.418 18.989 1.00 94.00 96 ARG A CA 1
ATOM 699 C C . ARG A 1 96 ? 0.898 4.212 18.533 1.00 94.00 96 ARG A C 1
ATOM 701 O O . ARG A 1 96 ? 0.903 3.169 19.179 1.00 94.00 96 ARG A O 1
ATOM 708 N N . GLY A 1 97 ? 1.577 4.339 17.388 1.00 95.06 97 GLY A N 1
ATOM 709 C CA . GLY A 1 97 ? 2.434 3.278 16.833 1.00 95.06 97 GLY A CA 1
ATOM 710 C C . GLY A 1 97 ? 1.681 2.082 16.238 1.00 95.06 97 GLY A C 1
ATOM 711 O O . GLY A 1 97 ? 2.276 1.029 16.014 1.00 95.06 97 GLY A O 1
ATOM 712 N N . ARG A 1 98 ? 0.375 2.215 15.987 1.00 97.25 98 ARG A N 1
ATOM 713 C CA . ARG A 1 98 ? -0.438 1.205 15.306 1.00 97.25 98 ARG A CA 1
ATOM 714 C C . ARG A 1 98 ? -1.039 1.770 14.034 1.00 97.25 98 ARG A C 1
ATOM 716 O O . ARG A 1 98 ? -1.486 2.912 14.026 1.00 97.25 98 ARG A O 1
ATOM 723 N N . LEU A 1 99 ? -1.086 0.959 12.990 1.00 97.69 99 LEU A N 1
ATOM 724 C CA . LEU A 1 99 ? -1.871 1.241 11.800 1.00 97.69 99 LEU A CA 1
ATOM 725 C C . LEU A 1 99 ? -3.305 0.780 12.052 1.00 97.69 99 LEU A C 1
ATOM 727 O O . LEU A 1 99 ? -3.509 -0.379 12.399 1.00 97.69 99 LEU A O 1
ATOM 731 N N . VAL A 1 100 ? -4.280 1.673 11.921 1.00 97.75 100 VAL A N 1
ATOM 732 C CA . VAL A 1 100 ? -5.699 1.395 12.190 1.00 97.75 100 VAL A CA 1
ATOM 733 C C . VAL A 1 100 ? -6.567 1.873 11.025 1.00 97.75 100 VAL A C 1
ATOM 735 O O . VAL A 1 100 ? -6.224 2.890 10.413 1.00 97.75 100 VAL A O 1
ATOM 738 N N . PRO A 1 101 ? -7.695 1.206 10.725 1.00 97.19 101 PRO A N 1
ATOM 739 C CA . PRO A 1 101 ? -8.625 1.678 9.710 1.00 97.19 101 PRO A CA 1
ATOM 740 C C . PRO A 1 101 ? -9.346 2.951 10.166 1.00 97.19 101 PRO A C 1
ATOM 742 O O . PRO A 1 101 ? -9.576 3.199 11.356 1.00 97.19 101 PRO A O 1
ATOM 745 N N . VAL A 1 102 ? -9.743 3.771 9.201 1.00 96.56 102 VAL A N 1
ATOM 746 C CA . VAL A 1 102 ? -10.572 4.954 9.420 1.00 96.56 102 VAL A CA 1
ATOM 747 C C . VAL A 1 102 ? -12.032 4.561 9.228 1.00 96.56 102 VAL A C 1
ATOM 749 O O . VAL A 1 102 ? -12.485 4.345 8.111 1.00 96.56 102 VAL A O 1
ATOM 752 N N . LYS A 1 103 ? -12.803 4.516 10.322 1.00 90.88 103 LYS A N 1
ATOM 753 C CA . LYS A 1 103 ? -14.212 4.066 10.308 1.00 90.88 103 LYS A CA 1
ATOM 754 C C . LYS A 1 103 ? -15.081 4.764 9.256 1.00 90.88 103 LYS A C 1
ATOM 756 O O . LYS A 1 103 ? -15.913 4.120 8.632 1.00 90.88 103 LYS A O 1
ATOM 761 N N . LYS A 1 104 ? -14.871 6.068 9.037 1.00 89.44 104 LYS A N 1
ATOM 762 C CA . LYS A 1 104 ? -15.629 6.856 8.050 1.00 89.44 104 LYS A CA 1
ATOM 763 C C . LYS A 1 104 ? -15.420 6.367 6.608 1.00 89.44 104 LYS A C 1
ATOM 765 O O . LYS A 1 104 ? -16.301 6.557 5.782 1.00 89.44 104 LYS A O 1
ATOM 770 N N . ALA A 1 105 ? -14.281 5.741 6.317 1.00 88.69 105 ALA A N 1
ATOM 771 C CA . ALA A 1 105 ? -13.930 5.256 4.988 1.00 88.69 105 ALA A CA 1
ATOM 772 C C . ALA A 1 105 ? -14.359 3.798 4.733 1.00 88.69 105 ALA A C 1
ATOM 774 O O . ALA A 1 105 ? -14.129 3.291 3.643 1.00 88.69 105 ALA A O 1
ATOM 775 N N . ALA A 1 106 ? -14.991 3.121 5.702 1.00 87.94 106 ALA A N 1
ATOM 776 C CA . ALA A 1 106 ? -15.358 1.709 5.567 1.00 87.94 106 ALA A CA 1
ATOM 777 C C . ALA A 1 106 ? -16.285 1.452 4.368 1.00 87.94 106 ALA A C 1
ATOM 779 O O . ALA A 1 106 ? -16.020 0.550 3.584 1.00 87.94 106 ALA A O 1
ATOM 780 N N . ALA A 1 107 ? -17.301 2.301 4.174 1.00 89.81 107 ALA A N 1
ATOM 781 C CA . ALA A 1 107 ? -18.240 2.179 3.056 1.00 89.81 107 ALA A CA 1
ATOM 782 C C . ALA A 1 107 ? -17.575 2.346 1.676 1.00 89.81 107 ALA A C 1
ATOM 784 O O . ALA A 1 107 ? -18.098 1.863 0.679 1.00 89.81 107 ALA A O 1
ATOM 785 N N . LEU A 1 108 ? -16.414 3.011 1.605 1.00 91.25 108 LEU A N 1
ATOM 786 C CA . LEU A 1 108 ? -15.687 3.189 0.349 1.00 91.25 108 LEU A CA 1
ATOM 787 C C . LEU A 1 108 ? -15.108 1.862 -0.165 1.00 91.25 108 LEU A C 1
ATOM 789 O O . LEU A 1 108 ? -14.975 1.687 -1.371 1.00 91.25 108 LEU A O 1
ATOM 793 N N . LEU A 1 109 ? -14.808 0.916 0.733 1.00 91.44 109 LEU A N 1
ATOM 794 C CA . LEU A 1 109 ? -14.244 -0.393 0.381 1.00 91.44 109 LEU A CA 1
ATOM 795 C C . LEU A 1 109 ? -15.225 -1.274 -0.406 1.00 91.44 109 LEU A C 1
ATOM 797 O O . LEU A 1 109 ? -14.787 -2.166 -1.127 1.00 91.44 109 LEU A O 1
ATOM 801 N N . ASP A 1 110 ? -16.527 -1.004 -0.289 1.00 90.06 110 ASP A N 1
ATOM 802 C CA . ASP A 1 110 ? -17.593 -1.728 -0.990 1.00 90.06 110 ASP A CA 1
ATOM 803 C C . ASP A 1 110 ? -18.007 -1.040 -2.307 1.00 90.06 110 ASP A C 1
ATOM 805 O O . ASP A 1 110 ? -18.868 -1.538 -3.032 1.00 90.06 110 ASP A O 1
ATOM 809 N N . CYS A 1 111 ? -17.371 0.088 -2.648 1.00 90.50 111 CYS A N 1
ATOM 810 C CA . CYS A 1 111 ? -17.655 0.890 -3.838 1.00 90.50 111 CYS A CA 1
ATOM 811 C C . CYS A 1 111 ? -16.410 0.990 -4.747 1.00 90.50 111 CYS A C 1
ATOM 813 O O . CYS A 1 111 ? -15.754 2.036 -4.754 1.00 90.50 111 CYS A O 1
ATOM 815 N N . PRO A 1 112 ? -16.086 -0.041 -5.559 1.00 86.31 112 PRO A N 1
ATOM 816 C CA . PRO A 1 112 ? -14.834 -0.120 -6.325 1.00 86.31 112 PRO A CA 1
ATOM 817 C C . PRO A 1 112 ? -14.522 1.110 -7.186 1.00 86.31 112 PRO A C 1
ATOM 819 O O . PRO A 1 112 ? -13.401 1.605 -7.166 1.00 86.31 112 PRO A O 1
ATOM 822 N N . ALA A 1 113 ? -15.521 1.651 -7.890 1.00 84.25 113 ALA A N 1
ATOM 823 C CA . ALA A 1 113 ? -15.338 2.828 -8.741 1.00 84.25 113 ALA A CA 1
ATOM 824 C C . ALA A 1 113 ? -15.033 4.103 -7.934 1.00 84.25 113 ALA A C 1
ATOM 826 O O . ALA A 1 113 ? -14.183 4.900 -8.319 1.00 84.25 113 ALA A O 1
ATOM 827 N N . GLN A 1 114 ? -15.695 4.292 -6.787 1.00 87.62 114 GLN A N 1
ATOM 828 C CA . GLN A 1 114 ? -15.424 5.440 -5.915 1.00 87.62 114 GLN A CA 1
ATOM 829 C C . GLN A 1 114 ? -14.068 5.295 -5.221 1.00 87.62 114 GLN A C 1
ATOM 831 O O . GLN A 1 114 ? -13.361 6.285 -5.039 1.00 87.62 114 GLN A O 1
ATOM 836 N N . LEU A 1 115 ? -13.691 4.066 -4.860 1.00 91.06 115 LEU A N 1
ATOM 837 C CA . LEU A 1 115 ? -12.384 3.768 -4.291 1.00 91.06 115 LEU A CA 1
ATOM 838 C C . LEU A 1 115 ? -11.266 4.044 -5.300 1.00 91.06 115 LEU A C 1
ATOM 840 O O . LEU A 1 115 ? -10.302 4.716 -4.945 1.00 91.06 115 LEU A O 1
ATOM 844 N N . TRP A 1 116 ? -11.419 3.612 -6.553 1.00 87.81 116 TRP A N 1
ATOM 845 C CA . TRP A 1 116 ? -10.480 3.939 -7.628 1.00 87.81 116 TRP A CA 1
ATOM 846 C C . TRP A 1 116 ? -10.280 5.453 -7.765 1.00 87.81 116 TRP A C 1
ATOM 848 O O . TRP A 1 116 ? -9.151 5.931 -7.693 1.00 87.81 116 TRP A O 1
ATOM 858 N N . MET A 1 117 ? -11.372 6.221 -7.846 1.00 84.12 117 MET A N 1
ATOM 859 C CA . MET A 1 117 ? -11.300 7.684 -7.930 1.00 84.12 117 MET A CA 1
ATOM 860 C C . MET A 1 117 ? -10.602 8.312 -6.716 1.00 84.12 117 MET A C 1
ATOM 862 O O . MET A 1 117 ? -9.794 9.224 -6.875 1.00 84.12 117 MET A O 1
ATOM 866 N N . ALA A 1 118 ? -10.867 7.821 -5.502 1.00 87.75 118 ALA A N 1
ATOM 867 C CA . ALA A 1 118 ? -10.212 8.320 -4.293 1.00 87.75 118 ALA A CA 1
ATOM 868 C C . ALA A 1 118 ? -8.703 8.019 -4.272 1.00 87.75 118 ALA A C 1
ATOM 870 O O . ALA A 1 118 ? -7.910 8.867 -3.855 1.00 87.75 118 ALA A O 1
ATOM 871 N N . LEU A 1 119 ? -8.299 6.829 -4.726 1.00 86.00 119 LEU A N 1
ATOM 872 C CA . LEU A 1 119 ? -6.893 6.438 -4.849 1.00 86.00 119 LEU A CA 1
ATOM 873 C C . LEU A 1 119 ? -6.178 7.290 -5.900 1.00 86.00 119 LEU A C 1
ATOM 875 O O . LEU A 1 119 ? -5.114 7.844 -5.612 1.00 86.00 119 LEU A O 1
ATOM 879 N N . PHE A 1 120 ? -6.792 7.458 -7.070 1.00 81.38 120 PHE A N 1
ATOM 880 C CA . PHE A 1 120 ? -6.279 8.287 -8.156 1.00 81.38 120 PHE A CA 1
ATOM 881 C C . PHE A 1 120 ? -6.110 9.754 -7.735 1.00 81.38 120 PHE A C 1
ATOM 883 O O . PHE A 1 120 ? -5.044 10.336 -7.919 1.00 81.38 120 PHE A O 1
ATOM 890 N N . GLU A 1 121 ? -7.106 10.347 -7.077 1.00 79.69 121 GLU A N 1
ATOM 891 C CA . GLU A 1 121 ? -7.012 11.736 -6.610 1.00 79.69 121 GLU A CA 1
ATOM 892 C C . GLU A 1 121 ? -5.949 11.900 -5.511 1.00 79.69 121 GLU A C 1
AT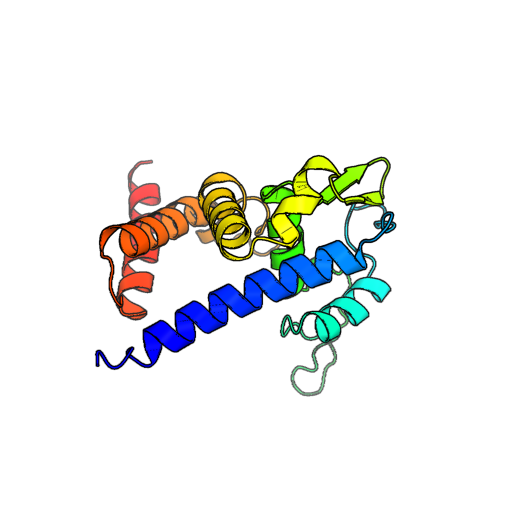OM 894 O O . GLU A 1 121 ? -5.216 12.889 -5.462 1.00 79.69 121 GLU A O 1
ATOM 899 N N . SER A 1 122 ? -5.793 10.894 -4.643 1.00 77.81 122 SER A N 1
ATOM 900 C CA . SER A 1 122 ? -4.739 10.903 -3.622 1.00 77.81 122 SER A CA 1
ATOM 901 C C . SER A 1 122 ? -3.324 10.850 -4.217 1.00 77.81 122 SER A C 1
ATOM 903 O O . SER A 1 122 ? -2.386 11.384 -3.612 1.00 77.81 122 SER A O 1
ATOM 905 N N . PHE A 1 123 ? -3.185 10.256 -5.408 1.00 68.50 123 PHE A N 1
ATOM 906 C CA . PHE A 1 123 ? -1.927 10.142 -6.137 1.00 68.50 123 PHE A CA 1
ATOM 907 C C . PHE A 1 123 ? -1.406 11.511 -6.597 1.00 68.50 123 PHE A C 1
ATOM 909 O O . PHE A 1 123 ? -0.248 11.819 -6.318 1.00 68.50 123 PHE A O 1
ATOM 916 N N . ARG A 1 124 ? -2.272 12.365 -7.168 1.00 62.75 124 ARG A N 1
ATOM 917 C CA . ARG A 1 124 ? -1.914 13.711 -7.673 1.00 62.75 124 ARG A CA 1
ATOM 918 C C . ARG A 1 124 ? -1.343 14.648 -6.603 1.00 62.75 124 ARG A C 1
ATOM 920 O O . ARG A 1 124 ? -0.505 15.486 -6.890 1.00 62.75 124 ARG A O 1
ATOM 927 N N . GLY A 1 125 ? -1.787 14.523 -5.350 1.00 60.56 125 GLY A N 1
ATOM 928 C CA . GLY A 1 125 ? -1.436 15.497 -4.305 1.00 60.56 125 GLY A CA 1
ATOM 929 C C . GLY A 1 125 ? -0.415 15.041 -3.259 1.00 60.56 125 GLY A C 1
ATOM 930 O O . GLY A 1 125 ? 0.283 15.874 -2.682 1.00 60.56 125 GLY A O 1
ATOM 931 N N . ARG A 1 126 ? -0.367 13.743 -2.919 1.00 62.19 126 ARG A N 1
ATOM 932 C CA . ARG A 1 126 ? 0.315 13.277 -1.690 1.00 62.19 126 ARG A CA 1
ATOM 933 C C . ARG A 1 126 ? 1.283 12.119 -1.875 1.00 62.19 126 ARG A C 1
ATOM 935 O O . ARG A 1 126 ? 2.111 11.897 -0.995 1.00 62.19 126 ARG A O 1
ATOM 942 N N . LEU A 1 127 ? 1.199 11.382 -2.977 1.00 62.72 127 LEU A N 1
ATOM 943 C CA . LEU A 1 127 ? 1.912 10.113 -3.080 1.00 62.72 127 LEU A CA 1
ATOM 944 C C . LEU A 1 127 ? 3.375 10.268 -3.512 1.00 62.72 127 LEU A C 1
ATOM 946 O O . LEU A 1 127 ? 4.226 9.507 -3.055 1.00 62.72 127 LEU A O 1
ATOM 950 N N . GLY A 1 128 ? 3.699 11.310 -4.286 1.00 55.41 128 GLY A N 1
ATOM 951 C CA . GLY A 1 128 ? 5.068 11.551 -4.754 1.00 55.41 128 GLY A CA 1
ATOM 952 C C . GLY A 1 128 ? 6.101 11.788 -3.649 1.00 55.41 128 GLY A C 1
ATOM 953 O O . GLY A 1 128 ? 7.250 11.377 -3.782 1.00 55.41 128 GLY A O 1
ATOM 954 N N . THR A 1 129 ? 5.706 12.373 -2.516 1.00 57.03 129 THR A N 1
ATOM 955 C CA . THR A 1 129 ? 6.607 12.550 -1.361 1.00 57.03 129 THR A CA 1
ATOM 956 C C . THR A 1 129 ? 6.651 11.326 -0.445 1.00 57.03 129 THR A C 1
ATOM 958 O O . THR A 1 129 ? 7.659 11.109 0.230 1.00 57.03 129 THR A O 1
ATOM 961 N N . ALA A 1 130 ? 5.585 10.522 -0.433 1.00 60.59 130 ALA A N 1
ATOM 962 C CA . ALA A 1 130 ? 5.451 9.331 0.401 1.00 60.59 130 ALA A CA 1
ATOM 963 C C . ALA A 1 130 ? 6.239 8.130 -0.150 1.00 60.59 130 ALA A C 1
ATOM 965 O O . ALA A 1 130 ? 6.779 7.343 0.626 1.00 60.59 130 ALA A O 1
ATOM 966 N N . PHE A 1 131 ? 6.345 8.018 -1.478 1.00 55.00 131 PHE A N 1
ATOM 967 C CA . PHE A 1 131 ? 6.985 6.884 -2.152 1.00 55.00 131 PHE A CA 1
ATOM 968 C C . PHE A 1 131 ? 8.516 6.982 -2.239 1.00 55.00 131 PHE A C 1
ATOM 970 O O . PHE A 1 131 ? 9.201 5.983 -2.435 1.00 55.00 131 PHE A O 1
ATOM 977 N N . LEU A 1 132 ? 9.069 8.183 -2.052 1.00 56.28 132 LEU A N 1
ATOM 978 C CA . LEU A 1 132 ? 10.504 8.454 -2.155 1.00 56.28 132 LEU A CA 1
ATOM 979 C C . LEU A 1 132 ? 11.036 9.012 -0.825 1.00 56.28 132 LEU A C 1
ATOM 981 O O . LEU A 1 132 ? 11.350 10.205 -0.730 1.00 56.28 132 LEU A O 1
ATOM 985 N N . PRO A 1 133 ? 11.124 8.204 0.247 1.00 50.50 133 PRO A N 1
ATOM 986 C CA . PRO A 1 133 ? 11.741 8.642 1.493 1.00 50.50 133 PRO A CA 1
ATOM 987 C C . PRO A 1 133 ? 13.228 8.975 1.286 1.00 50.50 133 PRO A C 1
ATOM 989 O O . PRO A 1 133 ? 13.893 8.454 0.391 1.00 50.50 133 PRO A O 1
ATOM 992 N N . ALA A 1 134 ? 13.765 9.871 2.116 1.00 47.16 134 ALA A N 1
ATOM 993 C CA . ALA A 1 134 ? 15.176 10.245 2.050 1.00 47.16 134 ALA A CA 1
ATOM 994 C C . ALA A 1 134 ? 16.081 9.009 2.248 1.00 47.16 134 ALA A C 1
ATOM 996 O O . ALA A 1 134 ? 15.900 8.260 3.209 1.00 47.16 134 ALA A O 1
ATOM 997 N N . GLY A 1 135 ? 17.042 8.802 1.339 1.00 50.16 135 GLY A N 1
ATOM 998 C CA . GLY A 1 135 ? 18.013 7.698 1.374 1.00 50.16 135 GLY A CA 1
ATOM 999 C C . GLY A 1 135 ? 17.838 6.622 0.293 1.00 50.16 135 GLY A C 1
ATOM 1000 O O . GLY A 1 135 ? 18.761 5.842 0.075 1.00 50.16 135 GLY A O 1
ATOM 1001 N N . TRP A 1 136 ? 16.709 6.595 -0.423 1.00 44.03 136 TRP A N 1
ATOM 1002 C CA . TRP A 1 136 ? 16.523 5.781 -1.632 1.00 44.03 136 TRP A CA 1
ATOM 1003 C C . TRP A 1 136 ? 17.016 6.538 -2.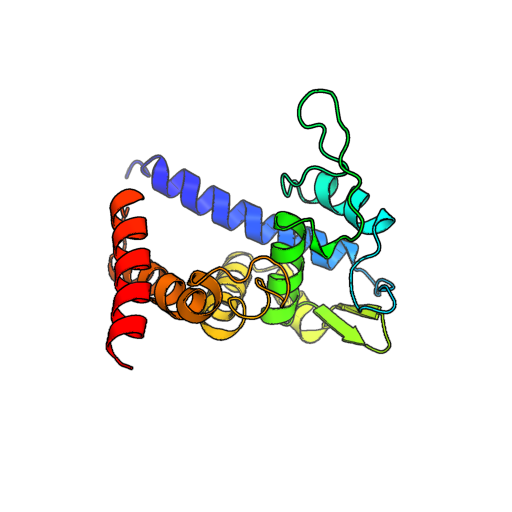860 1.00 44.03 136 TRP A C 1
ATOM 1005 O O . TRP A 1 136 ? 16.224 7.140 -3.572 1.00 44.03 136 TRP A O 1
ATOM 1015 N N . GLY A 1 137 ? 18.338 6.542 -3.053 1.00 46.66 137 GLY A N 1
ATOM 1016 C CA . GLY A 1 137 ? 19.007 7.273 -4.125 1.00 46.66 137 GLY A CA 1
ATOM 1017 C C . GLY A 1 137 ? 18.798 8.785 -4.017 1.00 46.66 137 GLY A C 1
ATOM 1018 O O . GLY A 1 137 ? 17.684 9.301 -4.041 1.00 46.66 137 GLY A O 1
ATOM 1019 N N . GLU A 1 138 ? 19.876 9.555 -4.000 1.00 45.81 138 GLU A N 1
ATOM 1020 C CA . GLU A 1 138 ? 19.809 10.973 -4.377 1.00 45.81 138 GLU A CA 1
ATOM 1021 C C . GLU A 1 138 ? 19.565 11.096 -5.893 1.00 45.81 138 GLU A C 1
ATOM 1023 O O . GLU A 1 138 ? 20.277 11.789 -6.610 1.00 45.81 138 GLU A O 1
ATOM 1028 N N . SER A 1 139 ? 18.586 10.353 -6.416 1.00 51.31 139 SER A N 1
ATOM 1029 C CA . SER A 1 139 ? 18.185 10.453 -7.803 1.00 51.31 139 SER A CA 1
ATOM 1030 C C . SER A 1 139 ? 17.585 11.831 -7.995 1.00 51.31 139 SER A C 1
ATOM 1032 O O . SER A 1 139 ? 16.656 12.226 -7.283 1.00 51.31 139 SER A O 1
ATOM 1034 N N . PHE A 1 140 ? 18.121 12.548 -8.974 1.00 51.44 140 PHE A N 1
ATOM 1035 C CA . PHE A 1 140 ? 17.625 13.834 -9.440 1.00 51.44 140 PHE A CA 1
ATOM 1036 C C . PHE A 1 140 ? 16.091 13.830 -9.616 1.00 51.44 140 PHE A C 1
ATOM 1038 O O . PHE A 1 140 ? 15.397 14.770 -9.221 1.00 51.44 140 PHE A O 1
ATOM 1045 N N . MET A 1 141 ? 15.557 12.687 -10.060 1.00 51.94 141 MET A N 1
ATOM 1046 C CA . MET A 1 141 ? 14.133 12.439 -10.269 1.00 51.94 141 MET A CA 1
ATOM 1047 C C . MET A 1 141 ? 13.283 12.567 -9.005 1.00 51.94 141 MET A C 1
ATOM 1049 O O . MET A 1 141 ? 12.082 12.741 -9.118 1.00 51.94 141 MET A O 1
ATOM 1053 N N . ARG A 1 142 ? 13.842 12.526 -7.788 1.00 57.03 142 ARG A N 1
ATOM 1054 C CA . ARG A 1 142 ? 13.042 12.652 -6.558 1.00 57.03 142 ARG A CA 1
ATOM 1055 C C . ARG A 1 142 ? 12.343 14.002 -6.430 1.00 57.03 142 ARG A C 1
ATOM 1057 O O . ARG A 1 142 ? 11.221 14.056 -5.935 1.00 57.03 142 ARG A O 1
ATOM 1064 N N . ARG A 1 143 ? 13.017 15.091 -6.806 1.00 58.28 143 ARG A N 1
ATOM 1065 C CA . ARG A 1 143 ? 12.440 16.446 -6.708 1.00 58.28 143 ARG A CA 1
ATOM 1066 C C . ARG A 1 143 ? 11.413 16.683 -7.805 1.00 58.28 143 ARG A C 1
ATOM 1068 O O . ARG A 1 143 ? 10.421 17.355 -7.557 1.00 58.28 143 ARG A O 1
ATOM 1075 N N . GLU A 1 144 ? 11.648 16.073 -8.958 1.00 64.38 144 GLU A N 1
ATOM 1076 C CA . GLU A 1 144 ? 10.864 16.299 -10.165 1.00 64.38 144 GLU A CA 1
ATOM 1077 C C . GLU A 1 144 ? 9.790 15.212 -10.390 1.00 64.38 144 GLU A C 1
ATOM 1079 O O . GLU A 1 144 ? 8.916 15.372 -11.232 1.00 64.38 144 GLU A O 1
ATOM 1084 N N . PHE A 1 145 ? 9.768 14.152 -9.566 1.00 64.12 145 PHE A N 1
ATOM 1085 C CA . PHE A 1 145 ? 8.806 13.042 -9.635 1.00 64.12 145 PHE A CA 1
ATOM 1086 C C . PHE A 1 145 ? 7.359 13.525 -9.617 1.00 64.12 145 PHE A C 1
ATOM 1088 O O . PHE A 1 145 ? 6.544 13.028 -10.383 1.00 64.12 145 PHE A O 1
ATOM 1095 N N . ALA A 1 146 ? 7.031 14.486 -8.747 1.00 64.31 146 ALA A N 1
ATOM 1096 C CA . ALA A 1 146 ? 5.676 15.024 -8.673 1.00 64.31 146 ALA A CA 1
ATOM 1097 C C . ALA A 1 146 ? 5.282 15.728 -9.981 1.00 64.31 146 ALA A C 1
ATOM 1099 O O . ALA A 1 146 ? 4.192 15.491 -10.484 1.00 64.31 146 ALA A O 1
ATOM 1100 N N . ALA A 1 147 ? 6.190 16.518 -10.564 1.00 66.38 147 ALA A N 1
ATOM 1101 C CA . ALA A 1 147 ? 5.953 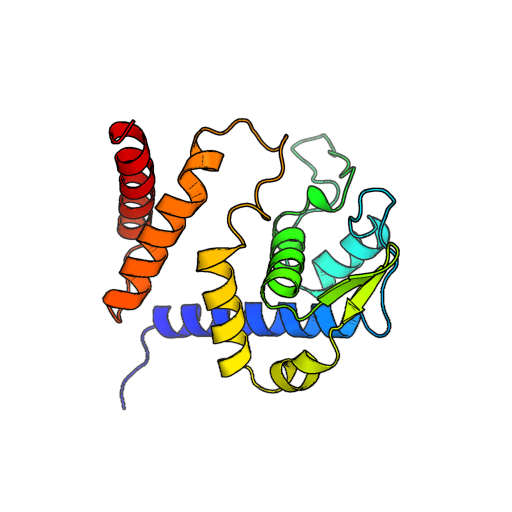17.224 -11.820 1.00 66.38 147 ALA A CA 1
ATOM 1102 C C . ALA A 1 147 ? 5.827 16.257 -13.010 1.00 66.38 147 ALA A C 1
ATOM 1104 O O . ALA A 1 147 ? 4.869 16.349 -13.776 1.00 66.38 147 ALA A O 1
ATOM 1105 N N . GLY A 1 148 ? 6.742 15.288 -13.129 1.00 66.00 148 GLY A N 1
ATOM 1106 C CA . GLY A 1 148 ? 6.686 14.260 -14.171 1.00 66.00 148 GLY A CA 1
ATOM 1107 C C . GLY A 1 148 ? 5.448 13.364 -14.048 1.00 66.00 148 GLY A C 1
ATOM 1108 O O . GLY A 1 148 ? 4.773 13.098 -15.042 1.00 66.00 148 GLY A O 1
ATOM 1109 N N . ALA A 1 149 ? 5.090 12.950 -12.828 1.00 67.81 149 ALA A N 1
ATOM 1110 C CA . ALA A 1 149 ? 3.876 12.176 -12.578 1.00 67.81 149 ALA A CA 1
ATOM 1111 C C . ALA A 1 149 ? 2.612 12.983 -12.907 1.00 67.81 149 ALA A C 1
ATOM 1113 O O . ALA A 1 149 ? 1.730 12.467 -13.590 1.00 67.81 149 ALA A O 1
ATOM 1114 N N . ASP A 1 150 ? 2.521 14.247 -12.487 1.00 65.88 150 ASP A N 1
ATOM 1115 C CA . ASP A 1 150 ? 1.368 15.098 -12.795 1.00 65.88 150 ASP A CA 1
ATOM 1116 C C . ASP A 1 150 ? 1.210 15.347 -14.295 1.00 65.88 150 ASP A C 1
ATOM 1118 O O . ASP A 1 150 ? 0.081 15.312 -14.789 1.00 65.88 150 ASP A O 1
ATOM 1122 N N . ALA A 1 151 ? 2.310 15.543 -15.029 1.00 68.94 151 ALA A N 1
ATOM 1123 C CA . ALA A 1 151 ? 2.289 15.699 -16.481 1.00 68.94 151 ALA A CA 1
ATOM 1124 C C . ALA A 1 151 ? 1.708 14.450 -17.165 1.00 68.94 151 ALA A C 1
ATOM 1126 O O . ALA A 1 151 ? 0.751 14.550 -17.939 1.00 68.94 151 ALA A O 1
ATOM 1127 N N . VAL A 1 152 ? 2.208 13.267 -16.798 1.00 71.12 152 VAL A N 1
ATOM 1128 C CA . VAL A 1 152 ? 1.708 11.968 -17.276 1.00 71.12 152 VAL A CA 1
ATOM 1129 C C . VAL A 1 152 ? 0.227 11.778 -16.965 1.00 71.12 152 VAL A C 1
ATOM 1131 O O . VAL A 1 152 ? -0.562 11.487 -17.863 1.00 71.12 152 VAL A O 1
ATOM 1134 N N . LEU A 1 153 ? -0.188 11.990 -15.715 1.00 69.75 153 LEU A N 1
ATOM 1135 C CA . LEU A 1 153 ? -1.587 11.843 -15.307 1.00 69.75 153 LEU A CA 1
ATOM 1136 C C . LEU A 1 153 ? -2.502 12.843 -16.009 1.00 69.75 153 LEU A C 1
ATOM 1138 O O . LEU A 1 153 ? -3.637 12.510 -16.345 1.00 69.75 153 LEU A O 1
ATOM 1142 N N . HIS A 1 154 ? -2.035 14.075 -16.217 1.00 68.50 154 HIS A N 1
ATOM 1143 C CA . HIS A 1 154 ? -2.796 15.098 -16.918 1.00 68.50 154 HIS A CA 1
ATOM 1144 C C . HIS A 1 154 ? -3.025 14.705 -18.380 1.00 68.50 154 HIS A C 1
ATOM 1146 O O . HIS A 1 154 ? -4.156 14.795 -18.859 1.00 68.50 154 HIS A O 1
ATOM 1152 N N . ALA A 1 155 ? -2.001 14.201 -19.072 1.00 68.31 155 ALA A N 1
ATOM 1153 C CA . ALA A 1 155 ? -2.151 13.708 -20.438 1.00 68.31 155 ALA A CA 1
ATOM 1154 C C . ALA A 1 155 ? -3.049 12.470 -20.525 1.00 68.31 155 ALA A C 1
ATOM 1156 O O . ALA A 1 155 ? -3.907 12.406 -21.407 1.00 68.31 155 ALA A O 1
ATOM 1157 N N . LEU A 1 156 ? -2.910 11.528 -19.588 1.00 68.25 156 LEU A N 1
ATOM 1158 C CA . LEU A 1 156 ? -3.781 10.354 -19.500 1.00 68.25 156 LEU A CA 1
ATOM 1159 C C . LEU A 1 156 ? -5.247 10.750 -19.282 1.00 68.25 156 LEU A C 1
ATOM 1161 O O . LEU A 1 156 ? -6.139 10.192 -19.918 1.00 68.25 156 LEU A O 1
ATOM 1165 N N . HIS A 1 157 ? -5.507 11.750 -18.437 1.00 64.69 157 HIS A N 1
ATOM 1166 C CA . HIS A 1 157 ? -6.868 12.202 -18.157 1.00 64.69 157 HIS A CA 1
ATOM 1167 C C . HIS A 1 157 ? -7.470 13.029 -19.307 1.00 64.69 157 HIS A C 1
ATOM 1169 O O . HIS A 1 157 ? -8.664 12.911 -19.585 1.00 64.69 157 HIS A O 1
ATOM 1175 N N . GLY A 1 158 ? -6.671 13.864 -19.977 1.00 62.91 158 GLY A N 1
ATOM 1176 C CA . GLY A 1 158 ? -7.146 14.769 -21.027 1.00 62.91 158 GLY A CA 1
ATOM 1177 C C . GLY A 1 158 ? -7.418 14.096 -22.374 1.00 62.91 158 GLY A C 1
ATOM 1178 O O . GLY A 1 158 ? -8.254 14.580 -23.134 1.00 62.91 158 GLY A O 1
ATOM 1179 N N . ARG A 1 159 ? -6.736 12.985 -22.686 1.00 62.19 159 ARG A N 1
ATOM 1180 C CA . ARG A 1 159 ? -6.783 12.377 -24.028 1.00 62.19 159 ARG A CA 1
ATOM 1181 C C . ARG A 1 159 ? -7.876 11.328 -24.234 1.00 62.19 159 ARG A C 1
ATOM 1183 O O . ARG A 1 159 ? -8.172 11.013 -25.382 1.00 62.19 159 ARG A O 1
ATOM 1190 N N . GLY A 1 160 ? -8.492 10.803 -23.171 1.00 53.25 160 GLY A N 1
ATOM 1191 C CA . GLY A 1 160 ? -9.642 9.889 -23.274 1.00 53.25 160 GLY A CA 1
ATOM 1192 C C . GLY A 1 160 ? -9.413 8.645 -24.151 1.00 53.25 160 GLY A C 1
ATOM 1193 O O . GLY A 1 160 ? -10.366 8.135 -24.737 1.00 53.25 160 GLY A O 1
ATOM 1194 N N . GLY A 1 161 ? -8.166 8.174 -24.275 1.00 63.16 161 GLY A N 1
ATOM 1195 C CA . GLY A 1 161 ? -7.775 7.085 -25.173 1.00 63.16 161 GLY A CA 1
ATOM 1196 C C . GLY A 1 161 ? -6.419 6.472 -24.814 1.00 63.16 161 GLY A C 1
ATOM 1197 O O . GLY A 1 161 ? -5.763 6.904 -23.869 1.00 63.16 161 GLY A O 1
ATOM 1198 N N . MET A 1 162 ? -6.006 5.445 -25.563 1.00 58.34 162 MET A N 1
ATOM 1199 C CA . MET A 1 162 ? -4.698 4.801 -25.392 1.00 58.34 162 MET A CA 1
ATOM 1200 C C . MET A 1 162 ? -3.565 5.796 -25.663 1.00 58.34 162 MET A C 1
ATOM 1202 O O . MET A 1 162 ? -3.529 6.404 -26.730 1.00 58.34 162 MET A O 1
ATOM 1206 N N . VAL A 1 163 ? -2.632 5.918 -24.719 1.00 67.25 163 VAL A N 1
ATOM 1207 C CA . VAL A 1 163 ? -1.379 6.663 -24.892 1.00 67.25 163 VAL A CA 1
ATOM 1208 C C . VAL A 1 163 ? -0.238 5.656 -24.922 1.00 67.25 163 VAL A C 1
ATOM 1210 O O . VAL A 1 163 ? -0.221 4.715 -24.125 1.00 67.25 163 VAL A O 1
ATOM 1213 N N . ALA A 1 164 ? 0.669 5.808 -25.882 1.00 75.31 164 ALA A N 1
ATOM 1214 C CA . ALA A 1 164 ? 1.805 4.913 -26.022 1.00 75.31 164 ALA A CA 1
ATOM 1215 C C . ALA A 1 164 ? 2.805 5.140 -24.871 1.00 75.31 164 ALA A C 1
ATOM 1217 O O . ALA A 1 164 ? 2.934 6.249 -24.353 1.00 75.31 164 ALA A O 1
ATOM 1218 N N . LEU A 1 165 ? 3.451 4.068 -24.401 1.00 65.44 165 LEU A N 1
ATOM 1219 C CA . LEU A 1 165 ? 4.295 4.126 -23.201 1.00 65.44 165 LEU A CA 1
ATOM 1220 C C . LEU A 1 165 ? 5.528 5.017 -23.402 1.00 65.44 165 LEU A C 1
ATOM 1222 O O . LEU A 1 165 ? 5.917 5.723 -22.481 1.00 65.44 165 LEU A O 1
ATOM 1226 N N . ASP A 1 166 ? 6.108 4.992 -24.596 1.00 71.00 166 ASP A N 1
ATOM 1227 C CA . ASP A 1 166 ? 7.175 5.893 -25.033 1.00 71.00 166 ASP A CA 1
ATOM 1228 C C . ASP A 1 166 ? 6.742 7.360 -24.942 1.00 71.00 166 ASP A C 1
ATOM 1230 O O . ASP A 1 166 ? 7.442 8.163 -24.338 1.00 71.00 166 ASP A O 1
ATOM 1234 N N . GLU A 1 167 ? 5.536 7.685 -25.405 1.00 74.31 167 GLU A N 1
ATOM 1235 C CA . GLU A 1 167 ? 4.995 9.043 -25.309 1.00 74.31 167 GLU A CA 1
ATOM 1236 C C . GLU A 1 167 ? 4.769 9.486 -23.851 1.00 74.31 167 GLU A C 1
ATOM 1238 O O . GLU A 1 167 ? 4.992 10.644 -23.498 1.00 74.31 167 GLU A O 1
ATOM 1243 N N . LEU A 1 168 ? 4.358 8.567 -22.971 1.00 74.12 168 LEU A N 1
ATOM 1244 C CA . LEU A 1 168 ? 4.261 8.845 -21.533 1.00 74.12 168 LEU A CA 1
ATOM 1245 C C . LEU A 1 168 ? 5.640 9.032 -20.892 1.00 74.12 168 LEU A C 1
ATOM 1247 O O . LEU A 1 168 ? 5.781 9.868 -20.001 1.00 74.12 168 LEU A O 1
ATOM 1251 N N . CYS A 1 169 ? 6.642 8.266 -21.321 1.00 71.00 169 CYS A N 1
ATOM 1252 C CA . CYS A 1 169 ? 8.018 8.409 -20.859 1.00 71.00 169 CYS A CA 1
ATOM 1253 C C . CYS A 1 169 ? 8.608 9.760 -21.269 1.00 71.00 169 CYS A C 1
ATOM 1255 O O . CYS A 1 169 ? 9.177 10.435 -20.412 1.00 71.00 169 CYS A O 1
ATOM 1257 N N . ASP A 1 170 ? 8.416 10.173 -22.521 1.00 78.00 170 ASP A N 1
ATOM 1258 C CA . ASP A 1 170 ? 8.867 11.472 -23.023 1.00 78.00 170 ASP A CA 1
ATOM 1259 C C . ASP A 1 170 ? 8.179 12.614 -22.268 1.00 78.00 170 ASP A C 1
ATOM 1261 O O . ASP A 1 170 ? 8.836 13.536 -21.797 1.00 78.00 170 ASP A O 1
ATOM 1265 N N . LEU A 1 171 ? 6.870 12.510 -22.023 1.00 75.56 171 LEU A N 1
ATOM 1266 C CA . LEU A 1 171 ? 6.139 13.525 -21.266 1.00 75.56 171 LEU A CA 1
ATOM 1267 C C . LEU A 1 171 ? 6.562 13.597 -19.790 1.00 75.56 171 LEU A C 1
ATOM 1269 O O . LEU A 1 171 ? 6.637 14.684 -19.214 1.00 75.56 171 LEU A O 1
ATOM 1273 N N . ALA A 1 172 ? 6.832 12.449 -19.163 1.00 70.88 172 ALA A N 1
ATOM 1274 C CA . ALA A 1 172 ? 7.390 12.408 -17.815 1.00 70.88 172 ALA A CA 1
ATOM 1275 C C . ALA A 1 172 ? 8.761 13.088 -17.775 1.00 70.88 172 ALA A C 1
ATOM 1277 O O . ALA A 1 172 ? 9.063 13.810 -16.825 1.00 70.88 172 ALA A O 1
ATOM 1278 N N . TRP A 1 173 ? 9.577 12.852 -18.805 1.00 72.81 173 TRP A N 1
ATOM 1279 C CA . TRP A 1 173 ? 10.904 13.429 -18.945 1.00 72.81 173 TRP A CA 1
ATOM 1280 C C . TRP A 1 173 ? 10.845 14.947 -19.150 1.00 72.81 173 TRP A C 1
ATOM 1282 O O . TRP A 1 173 ? 11.469 15.682 -18.389 1.00 72.81 173 TRP A O 1
ATOM 1292 N N . ASP A 1 174 ? 10.009 15.428 -20.068 1.00 75.06 174 ASP A N 1
ATOM 1293 C CA . ASP A 1 174 ? 9.789 16.857 -20.319 1.00 75.06 174 ASP A CA 1
ATOM 1294 C C . ASP A 1 174 ? 9.219 17.581 -19.092 1.00 75.06 174 ASP A C 1
ATOM 1296 O O . ASP A 1 174 ? 9.615 18.706 -18.781 1.00 75.06 174 ASP A O 1
ATOM 1300 N N . GLY A 1 175 ? 8.309 16.938 -18.352 1.00 67.75 175 GLY A N 1
ATOM 1301 C CA . GLY A 1 175 ? 7.786 17.468 -17.092 1.00 67.75 175 GLY A CA 1
ATOM 1302 C C . GLY A 1 175 ? 8.877 17.637 -16.030 1.00 67.75 175 GLY A C 1
ATOM 1303 O O . GLY A 1 175 ? 8.869 18.620 -15.283 1.00 67.75 175 GLY A O 1
ATOM 1304 N N . CYS A 1 176 ? 9.844 16.718 -15.994 1.00 65.88 176 CYS A N 1
ATOM 1305 C CA . CYS A 1 176 ? 11.019 16.828 -15.137 1.00 65.88 176 CYS A CA 1
ATOM 1306 C C . CYS A 1 176 ? 11.994 17.922 -15.613 1.00 65.88 176 CYS A C 1
ATOM 1308 O O . CYS A 1 176 ? 12.484 18.692 -14.785 1.00 65.88 176 CYS A O 1
ATOM 1310 N N . ASP A 1 177 ? 12.245 18.031 -16.922 1.00 64.62 177 ASP A N 1
ATOM 1311 C CA . ASP A 1 177 ? 13.167 19.011 -17.522 1.00 64.62 177 ASP A CA 1
ATOM 1312 C C . ASP A 1 177 ? 12.624 20.455 -17.479 1.00 64.62 177 ASP A C 1
ATOM 1314 O O . ASP A 1 177 ? 13.372 21.407 -17.236 1.00 64.62 177 ASP A O 1
ATOM 1318 N N . GLY A 1 178 ? 11.313 20.655 -17.628 1.00 60.44 178 GLY A N 1
ATOM 1319 C CA . GLY A 1 178 ? 10.682 21.975 -17.515 1.00 60.44 178 GLY A CA 1
ATOM 1320 C C . GLY A 1 178 ? 10.763 22.561 -16.100 1.00 60.44 178 GLY A C 1
ATOM 1321 O O . GLY A 1 178 ? 11.014 23.755 -15.925 1.00 60.44 178 GLY A O 1
ATOM 1322 N N . ALA A 1 179 ? 10.624 21.720 -15.071 1.00 57.75 179 ALA A N 1
ATOM 1323 C CA . ALA A 1 179 ? 10.795 22.121 -13.671 1.00 57.75 179 ALA A CA 1
ATOM 1324 C C . ALA A 1 179 ? 12.266 22.427 -13.307 1.00 57.75 179 ALA A C 1
ATOM 1326 O O . ALA A 1 179 ? 12.551 23.179 -12.369 1.00 57.75 179 ALA A O 1
ATOM 1327 N N . LEU A 1 180 ? 13.192 21.870 -14.085 1.00 54.84 180 LEU A N 1
ATOM 1328 C CA . LEU A 1 180 ? 14.640 22.057 -14.027 1.00 54.84 180 LEU A CA 1
ATOM 1329 C C . LEU A 1 180 ? 15.077 23.426 -14.568 1.00 54.84 180 LEU A C 1
ATOM 1331 O O . LEU A 1 180 ? 15.913 24.081 -13.951 1.00 54.84 180 LEU A O 1
ATOM 1335 N N . GLN A 1 181 ? 14.505 23.853 -15.698 1.00 56.81 181 GLN A N 1
ATOM 1336 C CA . GLN A 1 181 ? 14.854 25.100 -16.396 1.00 56.81 181 GLN A CA 1
ATOM 1337 C C . GLN A 1 181 ? 14.184 26.353 -15.813 1.00 56.81 181 GLN A C 1
ATOM 1339 O O . GLN A 1 181 ? 14.652 27.464 -16.040 1.00 56.81 181 GLN A O 1
ATOM 1344 N N . ALA A 1 182 ? 13.099 26.198 -15.051 1.00 57.03 182 ALA A N 1
ATOM 1345 C CA . ALA A 1 182 ? 12.397 27.299 -14.382 1.00 57.03 182 ALA A CA 1
ATOM 1346 C C . ALA A 1 182 ? 13.083 27.783 -13.079 1.00 57.03 182 ALA A C 1
ATOM 1348 O O . ALA A 1 182 ? 12.451 28.461 -12.264 1.00 57.03 182 ALA A O 1
ATOM 1349 N N . ARG A 1 183 ? 14.350 27.411 -12.861 1.00 53.47 183 ARG A N 1
ATOM 1350 C CA . ARG A 1 183 ? 15.181 27.746 -11.694 1.00 53.47 183 ARG A CA 1
ATOM 1351 C C . ARG A 1 183 ? 16.417 28.524 -12.122 1.00 53.47 183 ARG A C 1
ATOM 1353 O O . ARG A 1 183 ? 16.822 29.402 -11.329 1.00 53.47 183 ARG A O 1
#

Radius of gyration: 17.98 Å; chains: 1; bounding box: 46×44×49 Å

Sequence (183 aa):
MTSRAPTDVAAAAGEAALVGQVVEFVRWVGDGRKLTQKAAITLADARVLVDRLGTGDEVDPAIGARVFKTRSSVELLGLGLIVEWAKAAGLVRVVRGRLVPVKKAAALLDCPAQLWMALFESFRGRLGTAFLPAGWGESFMRREFAAGADAVLHALHGRGGMVALDELCDLAWDGCDGALQAR

pLDDT: mean 78.92, std 16.72, range [34.34, 98.06]

Foldseek 3Di:
DDDDDPVNVVVVVVLVLLLVLLLQVLVVQPQWAAADPVLARDPVVLVVSCVSSVLVFDAQDDDDPDTDHDPGSLVRLSSLQSVQLCVLLQQWDDDPRIIGGDPVCPVVSVVSVSSSVSSLVSCLPPVLDSSDPPPPDPPLCSVQVSQLVNQLVVCVVPVPDDDDVVNSVVSSVVSSVVVVVVD

Secondary structure (DSSP, 8-state):
-----HHHHHHHHHHHHHHHHHHHHHHHHTT-EEPPTTSPPPHHHHHHHHHHHT--PPSS-EETTEE-----GGG-HHHHHHHHHHHHTTSEEEETTEEEE-GGGGGGGG-HHHHHHHHHHHIIIIIHHHSS-TTS---THHHHHHHHHHHHHHHHHHH-S---HHHHHHHHHHHHHHHHHT-